Protein AF-A0A5C9AHD3-F1 (afdb_monomer)

Radius of gyration: 13.84 Å; Cα contacts (8 Å, |Δi|>4): 83; chains: 1; bounding box: 35×24×35 Å

Secondary structure (DSSP, 8-state):
-HHHHHHHHHHHHHHHHHHHHT-TT--HHHHHHHHHHTTSS-HHHHHHHHHHHHHHHHSTTSSSPPPTTPPPPPHHHHHHHHHHHHHHHHHHHHHHH-

pLDDT: mean 87.41, std 14.14, range [46.53, 98.0]

Structure (mmCIF, N/CA/C/O backbone):
data_AF-A0A5C9AHD3-F1
#
_entry.id   AF-A0A5C9AHD3-F1
#
loop_
_atom_site.group_PDB
_atom_site.id
_atom_site.type_symbol
_atom_site.label_atom_id
_atom_site.label_alt_id
_atom_site.label_comp_id
_atom_site.label_asym_id
_atom_site.label_entity_id
_atom_site.label_seq_id
_atom_site.pdbx_PDB_ins_code
_atom_site.Cartn_x
_atom_site.Cartn_y
_atom_site.Cartn_z
_atom_site.occupancy
_atom_site.B_iso_or_equiv
_atom_site.auth_seq_id
_atom_site.auth_comp_id
_atom_site.auth_asym_id
_atom_site.auth_atom_id
_atom_site.pdbx_PDB_model_num
ATOM 1 N N . ASP A 1 1 ? 1.963 -0.848 -19.681 1.00 88.69 1 ASP A N 1
ATOM 2 C CA . ASP A 1 1 ? 2.784 0.140 -18.961 1.00 88.69 1 ASP A CA 1
ATOM 3 C C . ASP A 1 1 ? 2.983 -0.336 -17.521 1.00 88.69 1 ASP A C 1
ATOM 5 O O . ASP A 1 1 ? 2.027 -0.360 -16.750 1.00 88.69 1 ASP A O 1
ATOM 9 N N . TYR A 1 2 ? 4.190 -0.808 -17.192 1.00 91.12 2 TYR A N 1
ATOM 10 C CA . TYR A 1 2 ? 4.513 -1.382 -15.878 1.00 91.12 2 TYR A CA 1
ATOM 11 C C . TYR A 1 2 ? 4.597 -0.324 -14.782 1.00 91.12 2 TYR A C 1
ATOM 13 O O . TYR A 1 2 ? 4.045 -0.514 -13.699 1.00 91.12 2 TYR A O 1
ATOM 21 N N . ARG A 1 3 ? 5.192 0.827 -15.092 1.00 86.12 3 ARG A N 1
ATOM 22 C CA . ARG A 1 3 ? 5.266 1.968 -14.183 1.00 86.12 3 ARG A CA 1
ATOM 23 C C . ARG A 1 3 ? 3.873 2.460 -13.811 1.00 86.12 3 ARG A C 1
ATOM 25 O O . ARG A 1 3 ? 3.572 2.601 -12.627 1.00 86.12 3 ARG A O 1
ATOM 32 N N . ASN A 1 4 ? 2.998 2.650 -14.800 1.00 89.12 4 ASN A N 1
ATOM 33 C CA . ASN A 1 4 ? 1.629 3.075 -14.528 1.00 89.12 4 ASN A CA 1
ATOM 34 C C . ASN A 1 4 ? 0.856 2.026 -13.712 1.00 89.12 4 ASN A C 1
ATOM 36 O O . ASN A 1 4 ? 0.133 2.395 -12.794 1.00 89.12 4 ASN A O 1
ATOM 40 N N . SER A 1 5 ? 1.060 0.726 -13.965 1.00 93.62 5 SER A N 1
ATOM 41 C CA . SER A 1 5 ? 0.458 -0.340 -13.146 1.00 93.62 5 SER A CA 1
ATOM 42 C C . SER A 1 5 ? 0.848 -0.229 -11.667 1.00 93.62 5 SER A C 1
ATOM 44 O O . SER A 1 5 ? -0.009 -0.363 -10.793 1.00 93.62 5 SER A O 1
ATOM 46 N N . ILE A 1 6 ? 2.124 0.039 -11.371 1.00 91.62 6 ILE A N 1
ATOM 47 C CA . ILE A 1 6 ? 2.619 0.238 -9.998 1.00 91.62 6 ILE A CA 1
ATOM 48 C C . ILE A 1 6 ? 1.998 1.505 -9.394 1.00 91.62 6 ILE A C 1
ATOM 50 O O . ILE A 1 6 ? 1.442 1.455 -8.296 1.00 91.62 6 ILE A O 1
ATOM 54 N N . LYS A 1 7 ? 2.014 2.619 -10.140 1.00 89.50 7 LYS A N 1
ATOM 55 C CA . LYS A 1 7 ? 1.455 3.915 -9.719 1.00 89.50 7 LYS A CA 1
ATOM 56 C C . LYS A 1 7 ? -0.024 3.811 -9.336 1.00 89.50 7 LYS A C 1
ATOM 58 O O . LYS A 1 7 ? -0.418 4.305 -8.280 1.00 89.50 7 LYS A O 1
ATOM 63 N N . GLU A 1 8 ? -0.837 3.165 -10.168 1.00 92.94 8 GLU A N 1
ATOM 64 C CA . GLU A 1 8 ? -2.274 2.995 -9.918 1.00 92.94 8 GLU A CA 1
ATOM 65 C C . GLU A 1 8 ? -2.541 2.018 -8.765 1.00 92.94 8 GLU A C 1
ATOM 67 O O . GLU A 1 8 ? -3.421 2.270 -7.945 1.00 92.94 8 GLU A O 1
ATOM 72 N N . SER A 1 9 ? -1.731 0.963 -8.615 1.00 94.75 9 SER A N 1
ATOM 73 C CA . SER A 1 9 ? -1.841 0.032 -7.478 1.00 94.75 9 SER A CA 1
ATOM 74 C C . SER A 1 9 ? -1.626 0.743 -6.135 1.00 94.75 9 SER A C 1
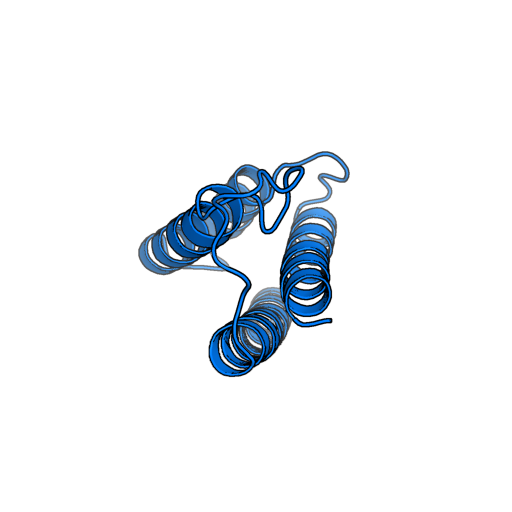ATOM 76 O O . SER A 1 9 ? -2.401 0.563 -5.193 1.00 94.75 9 SER A O 1
ATOM 78 N N . ILE A 1 10 ? -0.615 1.614 -6.059 1.00 91.94 10 ILE A N 1
ATOM 79 C CA . ILE A 1 10 ? -0.333 2.425 -4.866 1.00 91.94 10 ILE A CA 1
ATOM 80 C C . ILE A 1 10 ? -1.427 3.476 -4.648 1.00 91.94 10 ILE A C 1
ATOM 82 O O . ILE A 1 10 ? -1.874 3.700 -3.523 1.00 91.94 10 ILE A O 1
ATOM 86 N N . SER A 1 11 ? -1.889 4.112 -5.725 1.00 91.81 11 SER A N 1
ATOM 87 C CA . SER A 1 11 ? -2.948 5.126 -5.652 1.00 91.81 11 SER A CA 1
ATOM 88 C C . SER A 1 11 ? -4.268 4.528 -5.153 1.00 91.81 11 SER A C 1
ATOM 90 O O . SER A 1 11 ? -4.985 5.175 -4.386 1.00 91.81 11 SER A O 1
ATOM 92 N N . ALA A 1 12 ? -4.563 3.275 -5.509 1.00 94.88 12 ALA A N 1
ATOM 93 C CA . ALA A 1 12 ? -5.729 2.547 -5.020 1.00 94.88 12 ALA A CA 1
ATOM 94 C C . ALA A 1 12 ? -5.671 2.314 -3.501 1.00 94.88 12 ALA A C 1
ATOM 96 O O . ALA A 1 12 ? -6.637 2.626 -2.802 1.00 94.88 12 ALA A O 1
ATOM 97 N N . ILE A 1 13 ? -4.538 1.838 -2.966 1.00 94.25 13 ILE A N 1
ATOM 98 C CA . ILE A 1 13 ? -4.405 1.629 -1.516 1.00 94.25 13 ILE A CA 1
ATOM 99 C C . ILE A 1 13 ? -4.379 2.953 -0.741 1.00 94.25 13 ILE A C 1
ATOM 101 O O . ILE A 1 13 ? -4.987 3.042 0.324 1.00 94.25 13 ILE A O 1
ATOM 105 N N . GLU A 1 14 ? -3.747 4.000 -1.282 1.00 93.50 14 GLU A N 1
ATOM 106 C CA . GLU A 1 14 ? -3.776 5.352 -0.708 1.00 93.50 14 GLU A CA 1
ATOM 107 C C . GLU A 1 14 ? -5.222 5.853 -0.600 1.00 93.50 14 GLU A C 1
ATOM 109 O O . GLU A 1 14 ? -5.653 6.264 0.476 1.00 93.50 14 GLU A O 1
ATOM 114 N N . SER A 1 15 ? -6.003 5.719 -1.675 1.00 95.31 15 SER A N 1
ATOM 115 C CA . SER A 1 15 ? -7.418 6.109 -1.706 1.00 95.31 15 SER A CA 1
ATOM 116 C C . SER A 1 15 ? -8.266 5.316 -0.709 1.00 95.31 15 SER A C 1
ATOM 118 O O . SER A 1 15 ? -9.088 5.894 0.003 1.00 95.31 15 SER A O 1
ATOM 120 N N . LEU A 1 16 ? -8.045 4.002 -0.603 1.00 96.38 16 LEU A N 1
ATOM 121 C CA . LEU A 1 16 ? -8.728 3.165 0.380 1.00 96.38 16 LEU A CA 1
ATOM 122 C C . LEU A 1 16 ? -8.386 3.593 1.815 1.00 96.38 16 LEU A C 1
ATOM 124 O O . LEU A 1 16 ? -9.289 3.788 2.627 1.00 96.38 16 LEU A O 1
ATOM 128 N N . CYS A 1 17 ? -7.105 3.799 2.125 1.00 95.81 17 CYS A N 1
ATOM 129 C CA . CYS A 1 17 ? -6.672 4.217 3.458 1.00 95.81 17 CYS A CA 1
ATOM 130 C C . CYS A 1 17 ? -7.240 5.595 3.835 1.00 95.81 17 CYS A C 1
ATOM 132 O O . CYS A 1 17 ? -7.664 5.789 4.975 1.00 95.81 17 CYS A O 1
ATOM 134 N N . ARG A 1 18 ? -7.319 6.537 2.886 1.00 96.50 18 ARG A N 1
ATOM 135 C CA . ARG A 1 18 ? -7.995 7.830 3.090 1.00 96.50 18 ARG A CA 1
ATOM 136 C C . ARG A 1 18 ? -9.468 7.648 3.433 1.00 96.50 18 ARG A C 1
ATOM 138 O O . ARG A 1 18 ? -9.932 8.208 4.421 1.00 96.50 18 ARG A O 1
ATOM 145 N N . LYS A 1 19 ? -10.177 6.797 2.685 1.00 96.00 19 LYS A N 1
ATOM 146 C CA . LYS A 1 19 ? -11.596 6.502 2.926 1.00 96.00 19 LYS A CA 1
ATOM 147 C C . LYS A 1 19 ? -11.833 5.862 4.298 1.00 96.00 19 LYS A C 1
ATOM 149 O O . LYS A 1 19 ? -12.749 6.263 5.004 1.00 96.00 19 LYS A O 1
ATOM 154 N N . ILE A 1 20 ? -10.985 4.915 4.700 1.00 94.56 20 ILE A N 1
ATOM 155 C CA . ILE A 1 20 ? -11.034 4.259 6.021 1.00 94.56 20 ILE A CA 1
ATOM 156 C C . ILE A 1 20 ? -10.795 5.261 7.161 1.00 94.56 20 ILE A C 1
ATOM 158 O O . ILE A 1 20 ? -11.369 5.159 8.249 1.00 94.56 20 ILE A O 1
ATOM 162 N N . THR A 1 21 ? -9.897 6.217 6.943 1.00 95.38 21 THR A N 1
ATOM 163 C CA . THR A 1 21 ? -9.492 7.178 7.975 1.00 95.38 21 THR A CA 1
ATOM 164 C C . THR A 1 21 ? -10.346 8.443 7.995 1.00 95.38 21 THR A C 1
ATOM 166 O O . THR A 1 21 ? -10.288 9.168 8.984 1.00 95.38 21 THR A O 1
ATOM 169 N N . GLY A 1 22 ? -11.147 8.695 6.955 1.00 95.06 22 GLY A N 1
ATOM 170 C CA . GLY A 1 22 ? -11.870 9.955 6.768 1.00 95.06 22 GLY A CA 1
ATOM 171 C C . GLY A 1 22 ? -10.943 11.137 6.461 1.00 95.06 22 GLY A C 1
ATOM 172 O O . GLY A 1 22 ? -11.308 12.283 6.705 1.00 95.06 22 GLY A O 1
ATOM 173 N N . ASN A 1 23 ? -9.723 10.872 5.980 1.00 93.44 23 ASN A N 1
ATOM 174 C CA . ASN A 1 23 ? -8.707 11.886 5.714 1.00 93.44 23 ASN A CA 1
ATOM 175 C C . ASN A 1 23 ? -8.416 11.989 4.212 1.00 93.44 23 ASN A C 1
ATOM 177 O O . ASN A 1 23 ? -7.404 11.485 3.731 1.00 93.44 23 ASN A O 1
ATOM 181 N N . ASP A 1 24 ? -9.280 12.680 3.468 1.00 90.62 24 ASP A N 1
ATOM 182 C CA . ASP A 1 24 ? -9.219 12.772 1.997 1.00 90.62 24 ASP A CA 1
ATOM 183 C C . ASP A 1 24 ? -7.918 13.374 1.438 1.00 90.62 24 ASP A C 1
ATOM 185 O O . ASP A 1 24 ? -7.598 13.194 0.263 1.00 90.62 24 ASP A O 1
ATOM 189 N N . LYS A 1 25 ? -7.143 14.081 2.270 1.00 90.56 25 LYS A N 1
ATOM 190 C CA . LYS A 1 25 ? -5.859 14.698 1.894 1.00 90.56 25 LYS A CA 1
ATOM 191 C C . LYS A 1 25 ? -4.655 14.049 2.580 1.00 90.56 25 LYS A C 1
ATOM 193 O O . LYS A 1 25 ? -3.532 14.524 2.424 1.00 90.56 25 LYS A O 1
ATOM 198 N N . GLY A 1 26 ? -4.865 12.974 3.336 1.00 89.62 26 GLY A N 1
ATOM 199 C CA . GLY A 1 26 ? -3.810 12.298 4.082 1.00 89.62 26 GLY A CA 1
ATOM 200 C C . GLY A 1 26 ? -2.792 11.631 3.161 1.00 89.62 26 GLY A C 1
ATOM 201 O O . GLY A 1 26 ? -3.140 11.072 2.120 1.00 89.62 26 GLY A O 1
ATOM 202 N N . THR A 1 27 ? -1.516 11.649 3.537 1.00 90.94 27 THR A N 1
ATOM 203 C CA . THR A 1 27 ? -0.516 10.790 2.886 1.00 90.94 27 THR A CA 1
ATOM 204 C C . THR A 1 27 ? -0.765 9.330 3.267 1.00 90.94 27 THR A C 1
ATOM 206 O O . THR A 1 27 ? -1.352 9.057 4.320 1.00 90.94 27 THR A O 1
ATOM 209 N N . LEU A 1 28 ? -0.295 8.374 2.455 1.00 91.12 28 LEU A N 1
ATOM 210 C CA . LEU A 1 28 ? -0.424 6.950 2.788 1.00 91.12 28 LEU A CA 1
ATOM 211 C C . LEU A 1 28 ? 0.169 6.638 4.173 1.00 91.12 28 LEU A C 1
ATOM 213 O O . LEU A 1 28 ? -0.478 5.978 4.979 1.00 91.12 28 LEU A O 1
ATOM 217 N N . GLY A 1 29 ? 1.349 7.180 4.493 1.00 92.31 29 GLY A N 1
ATOM 218 C CA . GLY A 1 29 ? 1.988 6.989 5.800 1.00 92.31 29 GLY A CA 1
ATOM 219 C C . GLY A 1 29 ? 1.158 7.520 6.976 1.00 92.31 29 GLY A C 1
ATOM 220 O O . GLY A 1 29 ? 1.055 6.848 8.003 1.00 92.31 29 GLY A O 1
ATOM 221 N N . ALA A 1 30 ? 0.522 8.688 6.824 1.00 94.44 30 ALA A N 1
ATOM 222 C CA . ALA A 1 30 ? -0.369 9.239 7.845 1.00 94.44 30 ALA A CA 1
ATOM 223 C C . ALA A 1 30 ? -1.632 8.382 8.018 1.00 94.44 30 ALA A C 1
ATOM 225 O O . ALA A 1 30 ? -2.045 8.111 9.145 1.00 94.44 30 ALA A O 1
ATOM 226 N N . CYS A 1 31 ? -2.213 7.905 6.914 1.00 96.31 31 CYS A N 1
ATOM 227 C CA . CYS A 1 31 ? -3.393 7.047 6.975 1.00 96.31 31 CYS A CA 1
ATOM 228 C C . CYS A 1 31 ? -3.067 5.686 7.608 1.00 96.31 31 CYS A C 1
ATOM 230 O O . CYS A 1 31 ? -3.822 5.215 8.451 1.00 96.31 31 CYS A O 1
ATOM 232 N N . LEU A 1 32 ? -1.922 5.079 7.274 1.00 96.38 32 LEU A N 1
ATOM 233 C CA . LEU A 1 32 ? -1.469 3.827 7.888 1.00 96.38 32 LEU A CA 1
ATOM 234 C C . LEU A 1 32 ? -1.254 3.965 9.399 1.00 96.38 32 LEU A C 1
ATOM 236 O O . LEU A 1 32 ? -1.623 3.060 10.140 1.00 96.38 32 LEU A O 1
ATOM 240 N N . LYS A 1 33 ? -0.711 5.100 9.859 1.00 96.69 33 LYS A N 1
ATOM 241 C CA . LYS A 1 33 ? -0.584 5.398 11.294 1.00 96.69 33 LYS A CA 1
ATOM 242 C C . LYS A 1 33 ? -1.955 5.452 11.976 1.00 96.69 33 LYS A C 1
ATOM 244 O O . LYS A 1 33 ? -2.141 4.833 13.011 1.00 96.69 33 LYS A O 1
ATOM 249 N N . ALA A 1 34 ? -2.932 6.124 11.371 1.00 96.56 34 ALA A N 1
ATOM 250 C CA . ALA A 1 34 ? -4.285 6.186 11.923 1.00 96.56 34 ALA A CA 1
ATOM 251 C C . ALA A 1 34 ? -4.995 4.816 11.921 1.00 96.56 34 ALA A C 1
ATOM 253 O O . ALA A 1 34 ? -5.768 4.517 12.825 1.00 96.56 34 ALA A O 1
ATOM 254 N N . ILE A 1 35 ? -4.744 3.969 10.916 1.00 96.50 35 ILE A N 1
ATOM 255 C CA . ILE A 1 35 ? -5.267 2.591 10.857 1.00 96.50 35 ILE A CA 1
ATOM 256 C C . ILE A 1 35 ? -4.639 1.719 11.958 1.00 96.50 35 ILE A C 1
ATOM 258 O O . ILE A 1 35 ? -5.345 0.942 12.598 1.00 96.50 35 ILE A O 1
ATOM 262 N N . GLU A 1 36 ? -3.335 1.866 12.199 1.00 97.19 36 GLU A N 1
ATOM 263 C CA . GLU A 1 36 ? -2.612 1.218 13.302 1.00 97.19 36 GLU A CA 1
ATOM 264 C C . GLU A 1 36 ? -3.146 1.664 14.671 1.00 97.19 36 GLU A C 1
ATOM 266 O O . GLU A 1 36 ? -3.446 0.822 15.510 1.00 97.19 36 GLU A O 1
ATOM 271 N N . GLU A 1 37 ? -3.324 2.970 14.889 1.00 96.50 37 GLU A N 1
ATOM 272 C CA . GLU A 1 37 ? -3.834 3.534 16.149 1.00 96.50 37 GLU A CA 1
ATOM 273 C C . GLU A 1 37 ? -5.257 3.052 16.481 1.00 96.50 37 GLU A C 1
ATOM 275 O O . GLU A 1 37 ? -5.614 2.941 17.652 1.00 96.50 37 GLU A O 1
ATOM 280 N N . LYS A 1 38 ? -6.057 2.715 15.462 1.00 94.81 38 LYS A N 1
ATOM 281 C CA . LYS A 1 38 ? -7.379 2.085 15.621 1.00 94.81 38 LYS A CA 1
ATOM 282 C C . LYS A 1 38 ? -7.316 0.573 15.884 1.00 94.81 38 LYS A C 1
ATOM 284 O O . LYS A 1 38 ? -8.355 -0.046 16.083 1.00 94.81 38 LYS A O 1
ATOM 289 N N . GLY A 1 39 ? -6.128 -0.032 15.873 1.00 95.12 39 GLY A N 1
ATOM 290 C CA . GLY A 1 39 ? -5.922 -1.456 16.146 1.00 95.12 39 GLY A CA 1
ATOM 291 C C . GLY A 1 39 ? -6.165 -2.393 14.959 1.00 95.12 39 GLY A C 1
ATOM 292 O O . GLY A 1 39 ? -6.111 -3.608 15.132 1.00 95.12 39 GLY A O 1
ATOM 293 N N . TYR A 1 40 ? -6.398 -1.875 13.747 1.00 95.56 40 TYR A N 1
ATOM 294 C CA . TYR A 1 40 ? -6.691 -2.720 12.579 1.00 95.56 40 TYR A CA 1
ATOM 295 C C . TYR A 1 40 ? -5.455 -3.434 12.019 1.00 95.56 40 TYR A C 1
ATOM 297 O O . TYR A 1 40 ? -5.572 -4.484 11.381 1.00 95.56 40 TYR A O 1
ATOM 305 N N . ILE A 1 41 ? -4.262 -2.875 12.243 1.00 96.38 41 ILE A N 1
ATOM 306 C CA . ILE A 1 41 ? -2.989 -3.454 11.800 1.00 96.38 41 ILE A CA 1
ATOM 307 C C . ILE A 1 41 ? -1.923 -3.355 12.890 1.00 96.38 41 ILE A C 1
ATOM 309 O O . ILE A 1 41 ? -1.896 -2.410 13.671 1.00 96.38 41 ILE A O 1
ATOM 313 N N . HIS A 1 42 ? -1.003 -4.317 12.896 1.00 96.94 42 HIS A N 1
ATOM 314 C CA . HIS A 1 42 ? 0.158 -4.319 13.785 1.00 96.94 42 HIS A CA 1
ATOM 315 C C . HIS A 1 42 ? 1.244 -3.338 13.303 1.00 96.94 42 HIS A C 1
ATOM 317 O O . HIS A 1 42 ? 1.451 -3.181 12.095 1.00 96.94 42 HIS A O 1
ATOM 323 N N . SER A 1 43 ? 2.026 -2.767 14.225 1.00 96.88 43 SER A N 1
ATOM 324 C CA . SER A 1 43 ? 3.099 -1.802 13.928 1.00 96.88 43 SER A CA 1
ATOM 325 C C . SER A 1 43 ? 4.126 -2.310 12.915 1.00 96.88 43 SER A C 1
ATOM 327 O O . SER A 1 43 ? 4.551 -1.577 12.021 1.00 96.88 43 SER A O 1
ATOM 329 N N . ALA A 1 44 ? 4.487 -3.594 12.996 1.00 97.06 44 ALA A N 1
ATOM 330 C CA . ALA A 1 44 ? 5.399 -4.222 12.035 1.00 97.06 44 ALA A CA 1
ATOM 331 C C . ALA A 1 44 ? 4.831 -4.226 10.603 1.00 97.06 44 ALA A C 1
ATOM 333 O O . ALA A 1 44 ? 5.560 -3.974 9.646 1.00 97.06 44 ALA A O 1
ATOM 334 N N . MET A 1 45 ? 3.521 -4.448 10.452 1.00 95.12 45 MET A N 1
ATOM 335 C CA . MET A 1 45 ? 2.855 -4.417 9.149 1.00 95.12 45 MET A CA 1
ATOM 336 C C . MET A 1 45 ? 2.829 -2.991 8.592 1.00 95.12 45 MET A C 1
ATOM 338 O O . MET A 1 45 ? 3.201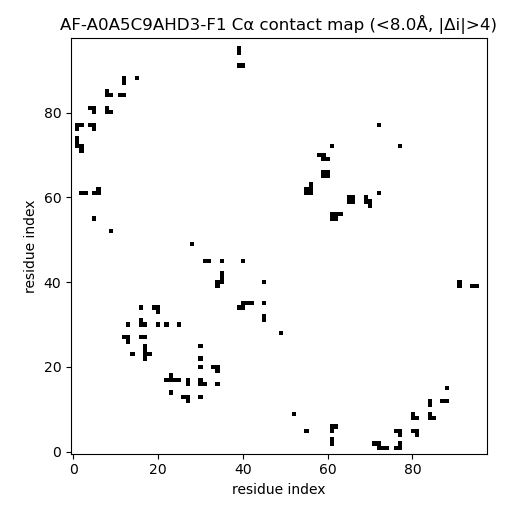 -2.777 7.440 1.00 95.12 45 MET A O 1
ATOM 342 N N . LYS A 1 46 ? 2.494 -1.997 9.424 1.00 96.12 46 LYS A N 1
ATOM 343 C CA . LYS A 1 46 ? 2.593 -0.578 9.050 1.00 96.12 46 LYS A CA 1
ATOM 344 C C . LYS A 1 46 ? 4.014 -0.206 8.608 1.00 96.12 46 LYS A C 1
ATOM 346 O O . LYS A 1 46 ? 4.180 0.506 7.615 1.00 96.12 46 LYS A O 1
ATOM 351 N N . GLY A 1 47 ? 5.034 -0.701 9.311 1.00 95.81 47 GLY A N 1
ATOM 352 C CA . GLY A 1 47 ? 6.443 -0.525 8.954 1.00 95.81 47 GLY A CA 1
ATOM 353 C C . GLY A 1 47 ? 6.776 -1.105 7.579 1.00 95.81 47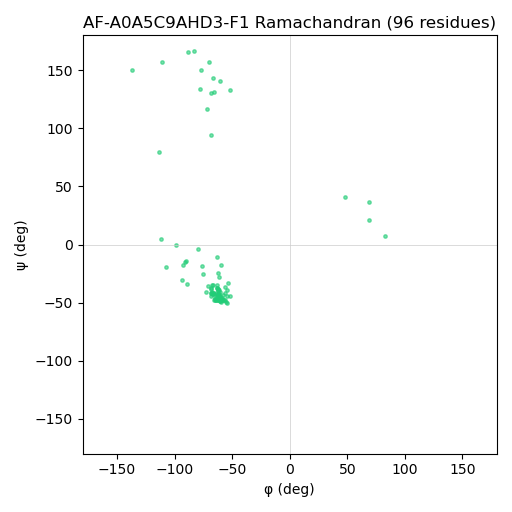 GLY A C 1
ATOM 354 O O . GLY A 1 47 ? 7.322 -0.392 6.739 1.00 95.81 47 GLY A O 1
ATOM 355 N N . ALA A 1 48 ? 6.373 -2.351 7.315 1.00 94.62 48 ALA A N 1
ATOM 356 C CA . ALA A 1 48 ? 6.591 -3.012 6.029 1.00 94.62 48 ALA A CA 1
ATOM 357 C C . ALA A 1 48 ? 5.958 -2.240 4.858 1.00 94.62 48 ALA A C 1
ATOM 359 O O . ALA A 1 48 ? 6.628 -1.982 3.860 1.00 94.62 48 ALA A O 1
ATOM 360 N N . PHE A 1 49 ? 4.705 -1.791 4.996 1.00 93.06 49 PHE A N 1
ATOM 361 C CA . PHE A 1 49 ? 4.045 -0.998 3.951 1.00 93.06 49 PHE A CA 1
ATOM 362 C C . PHE A 1 49 ? 4.659 0.388 3.769 1.00 93.06 49 PHE A C 1
ATOM 364 O O . PHE A 1 49 ? 4.735 0.874 2.643 1.00 93.06 49 PHE A O 1
ATOM 371 N N . SER A 1 50 ? 5.133 1.012 4.849 1.00 91.94 50 SER A N 1
ATOM 372 C CA . SER A 1 50 ? 5.829 2.301 4.759 1.00 91.94 50 SER A CA 1
ATOM 373 C C . SER A 1 50 ? 7.133 2.167 3.968 1.00 91.94 50 SER A C 1
ATOM 375 O O . SER A 1 50 ? 7.412 3.006 3.117 1.00 91.94 50 SER A O 1
ATOM 377 N N . GLN A 1 51 ? 7.894 1.093 4.200 1.00 91.75 51 GLN A N 1
ATOM 378 C CA . GLN A 1 51 ? 9.125 0.801 3.460 1.00 91.75 51 GLN A CA 1
ATOM 379 C C . GLN A 1 51 ? 8.845 0.429 2.002 1.00 91.75 51 GLN A C 1
ATOM 381 O O . GLN A 1 51 ? 9.525 0.918 1.107 1.00 91.75 51 GLN A O 1
ATOM 386 N N . LEU A 1 52 ? 7.807 -0.373 1.741 1.00 89.56 52 LEU A N 1
ATOM 387 C CA . LEU A 1 52 ? 7.409 -0.723 0.376 1.00 89.56 52 LEU A CA 1
ATOM 388 C C . LEU A 1 52 ? 6.975 0.514 -0.424 1.00 89.56 52 LEU A C 1
ATOM 390 O O . LEU A 1 52 ? 7.371 0.680 -1.574 1.00 89.56 52 LEU A O 1
ATOM 394 N N . TYR A 1 53 ? 6.195 1.403 0.194 1.00 85.06 53 TYR A N 1
ATOM 395 C CA . TYR A 1 53 ? 5.825 2.680 -0.410 1.00 85.06 53 TYR A CA 1
ATOM 396 C C . TYR A 1 53 ? 7.052 3.567 -0.655 1.00 85.06 53 TYR A C 1
ATOM 398 O O . TYR A 1 53 ? 7.189 4.120 -1.746 1.00 85.06 53 TYR A O 1
ATOM 406 N N . GLY A 1 54 ? 7.968 3.648 0.316 1.00 85.19 54 GLY A N 1
ATOM 407 C CA . GLY A 1 54 ? 9.252 4.338 0.170 1.00 85.19 54 GLY A CA 1
ATOM 408 C C . GLY A 1 54 ? 10.042 3.823 -1.031 1.00 85.19 54 GLY A C 1
ATOM 409 O O . GLY A 1 54 ? 10.367 4.607 -1.910 1.00 85.19 54 GLY A O 1
ATOM 410 N N . TYR A 1 55 ? 10.211 2.503 -1.161 1.00 82.06 55 TYR A N 1
ATOM 411 C CA . TYR A 1 55 ? 10.856 1.867 -2.318 1.00 82.06 55 TYR A CA 1
ATOM 412 C C . TYR A 1 55 ? 10.245 2.328 -3.650 1.00 82.06 55 TYR A C 1
ATOM 414 O O . TYR A 1 55 ? 10.971 2.689 -4.568 1.00 82.06 55 TYR A O 1
ATOM 422 N N . THR A 1 56 ? 8.916 2.402 -3.749 1.00 78.00 56 THR A N 1
ATOM 423 C CA . THR A 1 56 ? 8.244 2.860 -4.980 1.00 78.00 56 THR A CA 1
ATOM 424 C C . THR A 1 56 ? 8.292 4.372 -5.209 1.00 78.00 56 THR A C 1
ATOM 426 O O . THR A 1 56 ? 8.041 4.832 -6.322 1.00 78.00 56 THR A O 1
ATOM 429 N N . SER A 1 57 ? 8.567 5.150 -4.163 1.00 70.00 57 SER A N 1
ATOM 430 C CA . SER A 1 57 ? 8.720 6.603 -4.235 1.00 70.00 57 SER A CA 1
ATOM 431 C C . SER A 1 57 ? 10.168 7.006 -4.536 1.00 70.00 57 SER A C 1
ATOM 433 O O . SER A 1 57 ? 10.373 7.990 -5.244 1.00 70.00 57 SER A O 1
ATOM 435 N N . ASP A 1 58 ? 11.135 6.236 -4.029 1.00 63.94 58 ASP A N 1
ATOM 436 C CA . ASP A 1 58 ? 12.577 6.507 -4.074 1.00 63.94 58 ASP A CA 1
ATOM 437 C C . ASP A 1 58 ? 13.282 5.856 -5.271 1.00 63.94 58 ASP A C 1
ATOM 439 O O . ASP A 1 58 ? 14.262 6.407 -5.769 1.00 63.94 58 ASP A O 1
ATOM 443 N N . GLN A 1 59 ? 12.815 4.701 -5.765 1.00 54.53 59 GLN A N 1
ATOM 444 C CA . GLN A 1 59 ? 13.356 4.103 -6.991 1.00 54.53 59 GLN A CA 1
ATOM 445 C C . GLN A 1 59 ? 12.994 4.979 -8.196 1.00 54.53 59 GLN A C 1
ATOM 447 O O . GLN A 1 59 ? 11.896 4.863 -8.746 1.00 54.53 59 GLN A O 1
ATOM 452 N N . GLY A 1 60 ? 13.913 5.874 -8.570 1.00 51.03 60 GLY A N 1
ATOM 453 C CA . GLY A 1 60 ? 14.064 6.424 -9.923 1.00 51.03 60 GLY A CA 1
ATOM 454 C C . GLY A 1 60 ? 12.780 6.920 -10.580 1.00 51.03 60 GLY A C 1
ATOM 455 O O . GLY A 1 60 ? 12.486 6.607 -11.729 1.00 51.03 60 GLY A O 1
ATOM 456 N N . GLY A 1 61 ? 11.915 7.597 -9.826 1.00 48.56 61 GLY A N 1
ATOM 457 C CA . GLY A 1 61 ? 10.743 8.200 -10.433 1.00 48.56 61 GLY A CA 1
ATOM 458 C C . GLY A 1 61 ? 9.684 7.214 -10.942 1.00 48.56 61 GLY A C 1
ATOM 459 O O . GLY A 1 61 ? 8.971 7.537 -11.887 1.00 48.56 61 GLY A O 1
ATOM 460 N N . ILE A 1 62 ? 9.409 6.072 -10.294 1.00 59.44 62 ILE A N 1
ATOM 461 C CA . ILE A 1 62 ? 8.152 5.348 -10.613 1.00 59.44 62 ILE A CA 1
ATOM 462 C C . ILE A 1 62 ? 6.938 6.296 -10.481 1.00 59.44 62 ILE A C 1
ATOM 464 O O . ILE A 1 62 ? 6.016 6.239 -11.300 1.00 59.44 62 ILE A O 1
ATOM 468 N N . ARG A 1 63 ? 6.995 7.257 -9.543 1.00 50.66 63 ARG A N 1
ATOM 469 C CA . ARG A 1 63 ? 6.003 8.335 -9.356 1.00 50.66 63 ARG A CA 1
ATOM 470 C C . ARG A 1 63 ? 6.457 9.747 -9.791 1.00 50.66 63 ARG A C 1
ATOM 472 O O . ARG A 1 63 ? 5.593 10.590 -10.019 1.00 50.66 63 ARG A O 1
ATOM 479 N N . HIS A 1 64 ? 7.760 10.008 -9.932 1.00 53.38 64 HIS A N 1
ATOM 480 C CA . HIS A 1 64 ? 8.335 11.316 -10.316 1.00 53.38 64 HIS A CA 1
ATOM 481 C C . HIS A 1 64 ? 8.965 11.289 -11.720 1.00 53.38 64 HIS A C 1
ATOM 483 O O . HIS A 1 64 ? 9.231 10.219 -12.239 1.00 53.38 64 HIS A O 1
ATOM 489 N N . ALA A 1 65 ? 9.097 12.433 -12.400 1.00 46.53 65 ALA A N 1
ATOM 490 C CA . ALA A 1 65 ? 9.521 12.501 -13.807 1.00 46.53 65 ALA A CA 1
ATOM 491 C C . ALA A 1 65 ? 10.830 11.727 -14.067 1.00 46.53 65 ALA A C 1
ATOM 493 O O . ALA A 1 65 ? 11.773 11.881 -13.300 1.00 46.53 65 ALA A O 1
ATOM 494 N N . LEU A 1 66 ? 10.844 10.907 -15.127 1.00 53.41 66 LEU A N 1
ATOM 495 C CA . LEU A 1 66 ? 11.993 10.075 -15.495 1.00 53.41 66 LEU A CA 1
ATOM 496 C C . LEU A 1 66 ? 13.173 10.964 -15.913 1.00 53.41 66 LEU A C 1
ATOM 498 O O . LEU A 1 66 ? 12.986 11.850 -16.753 1.00 53.41 66 LEU A O 1
ATOM 502 N N . THR A 1 67 ? 14.364 10.712 -15.382 1.00 54.09 67 THR A N 1
ATOM 503 C CA . THR A 1 67 ? 15.628 11.111 -16.015 1.00 54.09 67 THR A CA 1
ATOM 504 C C . THR A 1 67 ? 16.089 9.999 -16.968 1.00 54.09 67 THR A C 1
ATOM 506 O O . THR A 1 67 ? 15.576 8.880 -16.936 1.00 54.09 67 THR A O 1
ATOM 509 N N . GLU A 1 68 ? 17.045 10.283 -17.857 1.00 53.03 68 GLU A N 1
ATOM 510 C CA . GLU A 1 68 ? 17.581 9.286 -18.808 1.00 53.03 68 GLU A CA 1
ATOM 511 C C . GLU A 1 68 ? 18.285 8.091 -18.124 1.00 53.03 68 GLU A C 1
ATOM 513 O O . GLU A 1 68 ? 18.565 7.087 -18.776 1.00 53.03 68 GLU A O 1
ATOM 518 N N . GLU A 1 69 ? 18.536 8.175 -16.815 1.00 56.56 69 GLU A N 1
ATOM 519 C CA . GLU A 1 69 ? 19.260 7.182 -16.011 1.00 56.56 69 GLU A CA 1
ATOM 520 C C . GLU A 1 69 ? 18.330 6.240 -15.219 1.00 56.56 69 GLU A C 1
ATOM 522 O O . GLU A 1 69 ? 18.806 5.339 -14.524 1.00 56.56 69 GLU A O 1
ATOM 527 N N . ASP A 1 70 ? 17.008 6.413 -15.321 1.00 62.75 70 ASP A N 1
ATOM 528 C CA . ASP A 1 70 ? 16.055 5.667 -14.501 1.00 62.75 70 ASP A CA 1
ATOM 529 C C . ASP A 1 70 ? 15.825 4.223 -14.982 1.00 62.75 70 ASP A C 1
ATOM 531 O O . ASP A 1 70 ? 15.576 3.927 -16.157 1.00 62.75 70 ASP A O 1
ATOM 535 N N . 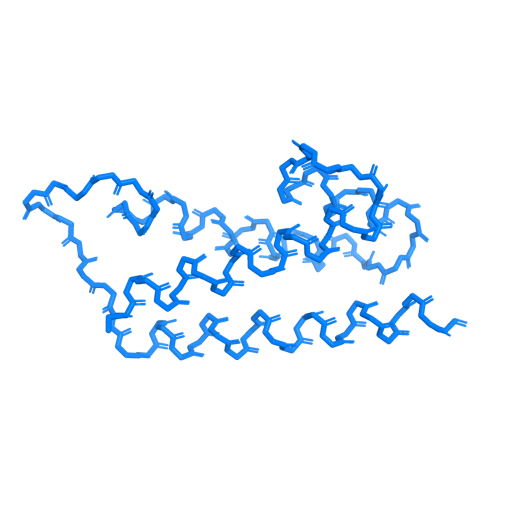VAL A 1 71 ? 15.845 3.295 -14.021 1.00 66.19 71 VAL A N 1
ATOM 536 C CA . VAL A 1 71 ? 15.545 1.878 -14.246 1.00 66.19 71 VAL A CA 1
ATOM 537 C C . VAL A 1 71 ? 14.048 1.715 -14.499 1.00 66.19 71 VAL A C 1
ATOM 539 O O . VAL A 1 71 ? 13.212 1.965 -13.631 1.00 66.19 71 VAL A O 1
ATOM 542 N N . ASN A 1 72 ? 13.696 1.256 -15.699 1.00 75.00 72 ASN A N 1
ATOM 543 C CA . ASN A 1 72 ? 12.308 0.954 -16.028 1.00 75.00 72 ASN A CA 1
ATOM 544 C C . ASN A 1 72 ? 11.813 -0.265 -15.229 1.00 75.00 72 ASN A C 1
ATOM 546 O O . ASN A 1 72 ? 12.459 -1.315 -15.281 1.00 75.00 72 ASN A O 1
ATOM 550 N N . PRO A 1 73 ? 10.641 -0.180 -14.569 1.00 84.00 73 PRO A N 1
ATOM 551 C CA . PRO A 1 73 ? 10.077 -1.314 -13.854 1.00 84.00 73 PRO A CA 1
ATOM 552 C C . PRO A 1 73 ? 9.810 -2.493 -14.782 1.00 84.00 73 PRO A C 1
ATOM 554 O O . PRO A 1 73 ? 9.309 -2.341 -15.897 1.00 84.00 73 PRO A O 1
ATOM 557 N N . THR A 1 74 ? 10.084 -3.686 -14.283 1.00 89.38 74 THR A N 1
ATOM 558 C CA . THR A 1 74 ? 9.835 -4.960 -14.948 1.00 89.38 74 THR A CA 1
ATOM 559 C C . THR A 1 74 ? 8.386 -5.425 -14.767 1.00 89.38 74 THR A C 1
ATOM 561 O O . THR A 1 74 ? 7.646 -4.969 -13.889 1.00 89.38 74 THR A O 1
ATOM 564 N N . LEU A 1 75 ? 7.977 -6.421 -15.563 1.00 93.44 75 LEU A N 1
ATOM 565 C CA . LEU A 1 75 ? 6.704 -7.124 -15.360 1.00 93.44 75 LEU A CA 1
ATOM 566 C C . LEU A 1 75 ? 6.601 -7.726 -13.948 1.00 93.44 75 LEU A C 1
ATOM 568 O O . LEU A 1 75 ? 5.515 -7.752 -13.370 1.00 93.44 75 LEU A O 1
ATOM 572 N N . ALA A 1 76 ? 7.717 -8.222 -13.405 1.00 93.50 76 ALA A N 1
ATOM 573 C CA . ALA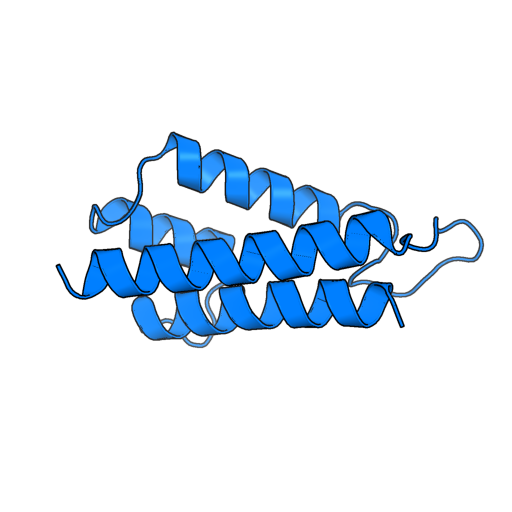 A 1 76 ? 7.753 -8.840 -12.086 1.00 93.50 76 ALA A CA 1
ATOM 574 C C . ALA A 1 76 ? 7.419 -7.822 -10.988 1.00 93.50 76 ALA A C 1
ATOM 576 O O . ALA A 1 76 ? 6.557 -8.098 -10.156 1.00 93.50 76 ALA A O 1
ATOM 577 N N . GLU A 1 77 ? 8.015 -6.630 -11.036 1.00 90.38 77 GLU A N 1
ATOM 578 C CA . GLU A 1 77 ? 7.736 -5.543 -10.087 1.00 90.38 77 GLU A CA 1
ATOM 579 C C . GLU A 1 77 ? 6.298 -5.030 -10.220 1.00 90.38 77 GLU A C 1
ATOM 581 O O . GLU A 1 77 ? 5.603 -4.863 -9.216 1.00 90.38 77 GLU A O 1
ATOM 586 N N . ALA A 1 78 ? 5.802 -4.869 -11.453 1.00 92.88 78 ALA A N 1
ATOM 587 C CA . ALA A 1 78 ? 4.415 -4.472 -11.687 1.00 92.88 78 ALA A CA 1
ATOM 588 C C . ALA A 1 78 ? 3.413 -5.489 -11.131 1.00 92.88 78 ALA A C 1
ATOM 590 O O . ALA A 1 78 ? 2.455 -5.113 -10.450 1.00 92.88 78 ALA A O 1
ATOM 591 N N . LYS A 1 79 ? 3.646 -6.783 -11.377 1.00 96.44 79 LYS A N 1
ATOM 592 C CA . LYS A 1 79 ? 2.796 -7.861 -10.865 1.00 96.44 79 LYS A CA 1
ATOM 593 C C . LYS A 1 79 ? 2.875 -7.961 -9.344 1.00 96.44 79 LYS A C 1
ATOM 595 O O . LYS A 1 79 ? 1.841 -8.121 -8.699 1.00 96.44 79 LYS A O 1
ATOM 600 N N . PHE A 1 80 ? 4.074 -7.850 -8.776 1.00 94.75 80 PHE A N 1
ATOM 601 C CA . PHE A 1 80 ? 4.278 -7.873 -7.332 1.00 94.75 80 PHE A CA 1
ATOM 602 C C . PHE A 1 80 ? 3.495 -6.752 -6.646 1.00 94.75 80 PHE A C 1
ATOM 604 O O . PHE A 1 80 ? 2.756 -7.025 -5.698 1.00 94.75 80 PHE A O 1
ATOM 611 N N . MET A 1 81 ? 3.585 -5.519 -7.156 1.00 93.75 81 MET A N 1
ATOM 612 C CA . MET A 1 81 ? 2.857 -4.395 -6.571 1.00 93.75 81 MET A CA 1
ATOM 613 C C . MET A 1 81 ? 1.344 -4.570 -6.689 1.00 93.75 81 MET A C 1
ATOM 615 O O . MET A 1 81 ? 0.634 -4.423 -5.697 1.00 93.75 81 MET A O 1
ATOM 619 N N . LEU A 1 82 ? 0.850 -4.941 -7.874 1.00 96.19 82 LEU A N 1
ATOM 620 C CA . LEU A 1 82 ? -0.579 -5.149 -8.107 1.00 96.19 82 LEU A CA 1
ATOM 621 C C . LEU A 1 82 ? -1.170 -6.170 -7.128 1.00 96.19 82 LEU A C 1
ATOM 623 O O . LEU A 1 82 ? -2.189 -5.907 -6.486 1.00 96.19 82 LEU A O 1
ATOM 627 N N . VAL A 1 83 ? -0.521 -7.329 -6.994 1.00 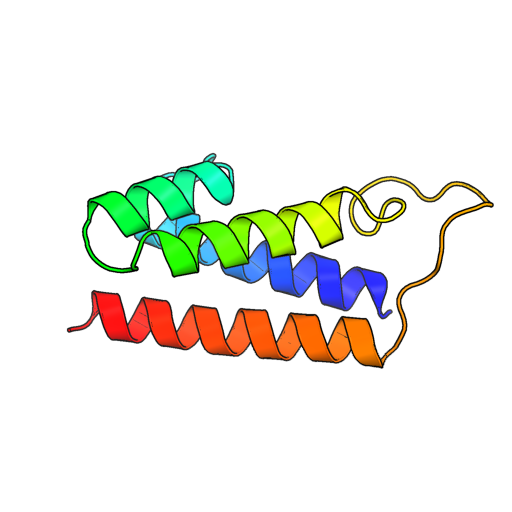98.00 83 VAL A N 1
ATOM 628 C CA . VAL A 1 83 ? -0.989 -8.405 -6.113 1.00 98.00 83 VAL A CA 1
ATOM 629 C C . VAL A 1 83 ? -0.887 -7.988 -4.647 1.00 98.00 83 VAL A C 1
ATOM 631 O O . VAL A 1 83 ? -1.837 -8.198 -3.895 1.00 98.00 83 VAL A O 1
ATOM 634 N N . THR A 1 84 ? 0.212 -7.347 -4.243 1.00 97.00 84 THR A N 1
ATOM 635 C CA . THR A 1 84 ? 0.423 -6.906 -2.856 1.00 97.00 84 THR A CA 1
ATOM 636 C C . THR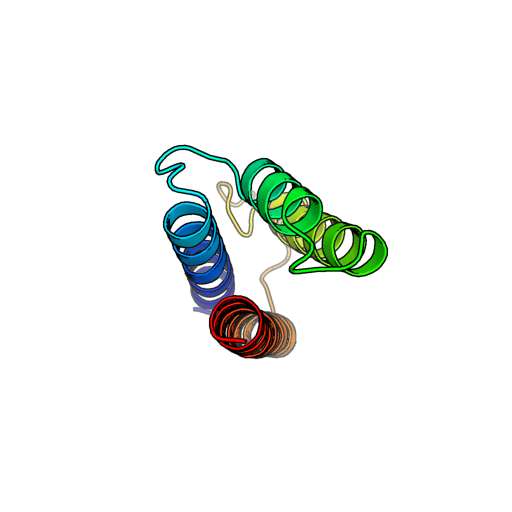 A 1 84 ? -0.602 -5.854 -2.433 1.00 97.00 84 THR A C 1
ATOM 638 O O . THR A 1 84 ? -1.239 -6.001 -1.389 1.00 97.00 84 THR A O 1
ATOM 641 N N . CYS A 1 85 ? -0.833 -4.828 -3.258 1.00 96.25 85 CYS A N 1
ATOM 642 C CA . CYS A 1 85 ? -1.849 -3.806 -3.002 1.00 96.25 85 CYS A CA 1
ATOM 643 C C . CYS A 1 85 ? -3.262 -4.405 -2.962 1.00 96.25 85 CYS A C 1
ATOM 645 O O . CYS A 1 85 ? -4.059 -4.035 -2.097 1.00 96.25 85 CYS A O 1
ATOM 647 N N . SER A 1 86 ? -3.565 -5.358 -3.849 1.00 97.44 86 SER A N 1
ATOM 648 C CA . SER A 1 86 ? -4.862 -6.047 -3.871 1.00 97.44 86 SER A CA 1
ATOM 649 C C . SER A 1 86 ? -5.083 -6.882 -2.609 1.00 97.44 86 SER A C 1
ATOM 651 O O . SER A 1 86 ? -6.129 -6.779 -1.970 1.00 97.44 86 SER A O 1
ATOM 653 N N . ALA A 1 87 ? -4.095 -7.687 -2.213 1.00 97.75 87 ALA A N 1
ATOM 654 C CA . ALA A 1 87 ? -4.170 -8.512 -1.013 1.00 97.75 87 ALA A CA 1
ATOM 655 C C . ALA A 1 87 ? -4.332 -7.651 0.246 1.00 97.75 87 ALA A C 1
ATOM 657 O O . ALA A 1 87 ? -5.190 -7.928 1.082 1.00 97.75 87 ALA A O 1
ATOM 658 N N . PHE A 1 88 ? -3.563 -6.565 0.352 1.00 96.56 88 PHE A N 1
ATOM 659 C CA . PHE A 1 88 ? -3.635 -5.676 1.505 1.00 96.56 88 PHE A CA 1
ATOM 660 C C . PHE A 1 88 ? -4.954 -4.907 1.586 1.00 96.56 88 PHE A C 1
ATOM 662 O O . PHE A 1 88 ? -5.511 -4.767 2.671 1.00 96.56 88 PHE A O 1
ATOM 669 N N . SER A 1 89 ? -5.492 -4.470 0.445 1.00 96.50 89 SER A N 1
ATOM 670 C CA . SER A 1 89 ? -6.807 -3.824 0.394 1.00 96.50 89 SER A CA 1
ATOM 671 C C . SER A 1 89 ? -7.901 -4.747 0.928 1.00 96.50 89 SER A C 1
ATOM 673 O O . SER A 1 89 ? -8.692 -4.336 1.773 1.00 96.50 89 SER A O 1
ATOM 675 N N . ASN A 1 90 ? -7.907 -6.011 0.490 1.00 96.94 90 ASN A N 1
ATOM 676 C CA . ASN A 1 90 ? -8.854 -7.008 0.989 1.00 96.94 90 ASN A CA 1
ATOM 677 C C . ASN A 1 90 ? -8.663 -7.265 2.487 1.00 96.94 90 ASN A C 1
ATOM 679 O O . ASN A 1 90 ? -9.636 -7.256 3.233 1.00 96.94 90 ASN A O 1
ATOM 683 N N . TYR A 1 91 ? -7.416 -7.420 2.938 1.00 96.50 91 TYR A N 1
ATOM 684 C CA . TYR A 1 91 ? -7.109 -7.612 4.354 1.00 96.50 91 TYR A CA 1
ATOM 685 C C . TYR A 1 91 ? -7.633 -6.460 5.226 1.00 96.50 91 TYR A C 1
ATOM 687 O O . TYR A 1 91 ? -8.292 -6.715 6.229 1.00 96.50 91 TYR A O 1
ATOM 695 N N . LEU A 1 92 ? -7.389 -5.202 4.837 1.00 95.94 92 LEU A N 1
ATOM 696 C CA . LEU A 1 92 ? -7.892 -4.036 5.568 1.00 95.94 92 LEU A CA 1
ATOM 697 C C . LEU A 1 92 ? -9.420 -4.006 5.612 1.00 95.94 92 LEU A C 1
ATOM 699 O O . LEU A 1 92 ? -9.991 -3.774 6.672 1.00 95.94 92 LEU A O 1
ATOM 703 N N . LEU A 1 93 ? -10.082 -4.254 4.479 1.00 96.25 93 LEU A N 1
ATOM 704 C CA . LEU A 1 93 ? -11.544 -4.273 4.414 1.00 96.25 93 LEU A CA 1
ATOM 705 C C . LEU A 1 93 ? -12.141 -5.352 5.322 1.00 96.25 93 LEU A C 1
ATOM 707 O O . LEU A 1 93 ? -13.095 -5.063 6.043 1.00 96.25 93 LEU A O 1
ATOM 711 N N . SER A 1 94 ? -11.559 -6.554 5.340 1.00 96.19 94 SER A N 1
ATOM 712 C CA . SER A 1 94 ? -11.955 -7.606 6.280 1.00 96.19 94 SER A CA 1
ATOM 713 C C . SER A 1 94 ? -11.740 -7.161 7.725 1.00 96.19 94 SER A C 1
ATOM 715 O O . SER A 1 94 ? -12.674 -7.208 8.512 1.00 96.19 94 SER A O 1
ATOM 717 N N . LYS A 1 95 ? -10.562 -6.614 8.056 1.00 93.44 95 LYS A N 1
ATOM 718 C CA . LYS A 1 95 ? -10.235 -6.169 9.421 1.00 93.44 95 LYS A CA 1
ATOM 719 C C . LYS A 1 95 ? -11.109 -5.054 9.978 1.00 93.44 95 LYS A C 1
ATOM 721 O O . LYS A 1 95 ? -11.169 -4.905 11.189 1.00 93.44 95 LYS A O 1
ATOM 726 N N . ILE A 1 96 ? -11.723 -4.253 9.118 1.00 92.06 96 ILE A N 1
ATOM 727 C CA . ILE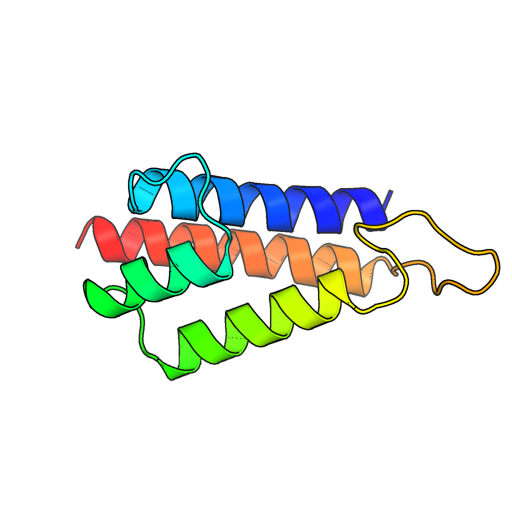 A 1 96 ? -12.610 -3.156 9.527 1.00 92.06 96 ILE A CA 1
ATOM 728 C C . ILE A 1 96 ? -14.071 -3.618 9.591 1.00 92.06 96 ILE A C 1
ATOM 730 O O . ILE A 1 96 ? -14.903 -2.934 10.182 1.00 92.06 96 ILE A O 1
ATOM 734 N N . SER A 1 97 ? -14.382 -4.751 8.959 1.00 89.31 97 SER A N 1
ATOM 735 C CA . SER A 1 97 ? -15.715 -5.360 8.982 1.00 89.31 97 SER A CA 1
ATOM 736 C C . SER A 1 97 ? -15.891 -6.374 10.122 1.00 89.31 97 SER A C 1
ATOM 738 O O . SER A 1 97 ? -17.031 -6.746 10.393 1.00 89.31 97 SER A O 1
AT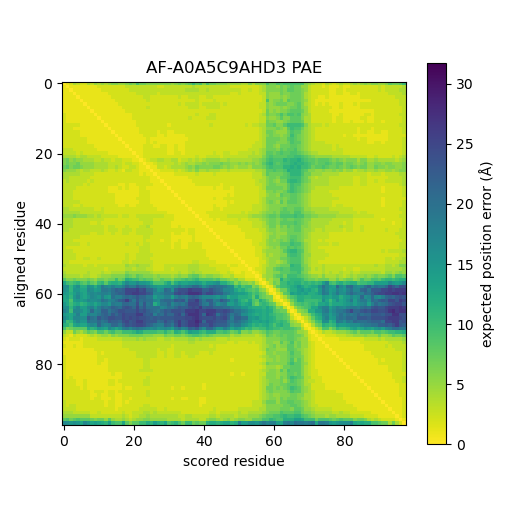OM 740 N N . ASP A 1 98 ? -14.788 -6.816 10.739 1.00 76.81 98 ASP A N 1
ATOM 741 C CA . ASP A 1 98 ? -14.740 -7.632 11.966 1.00 76.81 98 ASP A CA 1
ATOM 742 C C . ASP A 1 98 ? -15.043 -6.780 13.215 1.00 76.81 98 ASP A C 1
ATOM 744 O O . ASP A 1 98 ? -15.809 -7.260 14.084 1.00 76.81 98 ASP A O 1
#

Sequence (98 aa):
DYRNSIKESISAIESLCRKITGNDKGTLGACLKAIEEKGYIHSAMKGAFSQLYGYTSDQGGIRHALTEEDVNPTLAEAKFMLVTCSAFSNYLLSKISD

Organism: Escherichia coli (NCBI:txid562)

Mean predicted aligned error: 5.09 Å

Solvent-accessible surface area (backbone atoms only — not comparable to full-atom values): 5395 Å² total; per-residue (Å²): 112,37,41,59,42,34,46,51,27,53,50,50,44,36,52,50,37,18,64,76,66,73,34,89,82,54,51,56,66,58,26,43,50,55,42,33,76,72,65,64,44,55,71,69,58,48,49,52,54,48,50,55,50,44,51,50,57,67,52,51,28,52,76,44,85,71,59,99,83,41,75,76,63,44,70,64,57,20,50,50,40,38,52,50,36,51,52,50,48,52,50,52,54,51,50,73,71,108

Nearest PDB structures (foldseek):
  7bxo-assembly1_D  TM=4.846E-01  e=1.454E+00  Shewanella oneidensis MR-1
  7aer-assembly1_B  TM=4.911E-01  e=1.712E+00  Shewanella oneidensis MR-1

Foldseek 3Di:
DLLVLLVVLVVVLQCLLCVVQVNNPDGSLRSLVSCVVVVLDPPVVSVVVVVVVVCCPVQQPSPHDHDPPGDDDDPVNSVVSNVVSVVVSVSSVVSVVD